Protein AF-A0A5Q0UG30-F1 (afdb_monomer_lite)

Sequence (67 aa):
MNYAYLLPATSLLEIIGILTLLTNKSIIGPIDIGFSIPYLVSANIQGFALLIAGSILTMYLLMQMQE

Radius of gyration: 13.72 Å; chains: 1; bounding box: 34×21×35 Å

Secondary structure (DSSP, 8-state):
--GGGTHHHHHHHHHHHHHHHHHSS-TT----SS-----SS-HHHHHHHHHHHHHHHHHHHHHHTT-

Foldseek 3Di:
DLLVVCLVVLVVLLVLLVQLQACDCHPVGHDPPPDHDDDPPHSHVSSVVSNVSSVVSNVVSVVVNVD

pLDDT: mean 87.97, std 7.33, range [61.38, 95.5]

Structure (mmCIF, N/CA/C/O backbone):
data_AF-A0A5Q0UG30-F1
#
_entry.id   AF-A0A5Q0UG30-F1
#
loop_
_atom_site.group_PDB
_atom_site.id
_atom_site.type_symbol
_atom_site.label_atom_id
_atom_site.label_alt_id
_atom_site.label_comp_id
_atom_site.label_asym_id
_atom_site.label_entity_id
_atom_site.label_seq_id
_atom_site.pdbx_PDB_ins_code
_atom_site.Cartn_x
_atom_site.Cartn_y
_atom_site.Cartn_z
_atom_site.occupancy
_atom_site.B_iso_or_equiv
_atom_site.auth_seq_id
_atom_site.auth_comp_id
_atom_site.auth_asym_id
_atom_site.auth_atom_id
_atom_site.pdbx_PDB_model_num
ATOM 1 N N . MET A 1 1 ? -21.360 5.404 14.414 1.00 61.75 1 MET A N 1
ATOM 2 C CA . MET A 1 1 ? -21.072 4.319 13.446 1.00 61.75 1 MET A CA 1
ATOM 3 C C . MET A 1 1 ? -20.040 3.405 14.079 1.00 61.75 1 MET A C 1
ATOM 5 O O . MET A 1 1 ? -19.190 3.919 14.787 1.00 61.75 1 MET A O 1
ATOM 9 N N . ASN A 1 2 ? -20.106 2.087 13.882 1.00 77.00 2 ASN A N 1
ATOM 10 C CA . ASN A 1 2 ? -19.058 1.206 14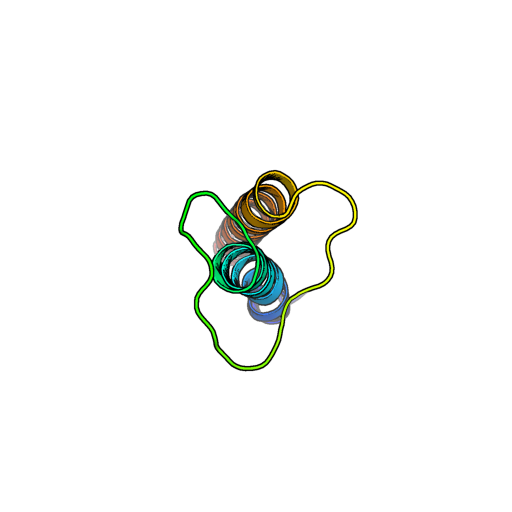.401 1.00 77.00 2 ASN A CA 1
ATOM 11 C C . ASN A 1 2 ? -17.826 1.296 13.481 1.00 77.00 2 ASN A C 1
ATOM 13 O O . ASN A 1 2 ? -17.818 0.715 12.394 1.00 77.00 2 ASN A O 1
ATOM 17 N N . TYR A 1 3 ? -16.817 2.059 13.907 1.00 77.44 3 TYR A N 1
ATOM 18 C CA . TYR A 1 3 ? -15.578 2.296 13.159 1.00 77.44 3 TYR A CA 1
ATOM 19 C C . TYR A 1 3 ? -14.741 1.024 12.955 1.00 77.44 3 TYR A C 1
ATOM 21 O O . TYR A 1 3 ? -13.921 0.980 12.038 1.00 77.44 3 TYR A O 1
ATOM 29 N N . ALA A 1 4 ? -15.015 -0.049 13.710 1.00 78.00 4 ALA A N 1
ATOM 30 C CA . ALA A 1 4 ? -14.352 -1.341 13.541 1.00 78.00 4 ALA A CA 1
ATOM 31 C C . ALA A 1 4 ? -14.549 -1.939 12.137 1.00 78.00 4 ALA A C 1
ATOM 33 O O . ALA A 1 4 ? -13.679 -2.652 11.646 1.00 78.00 4 ALA A O 1
ATOM 34 N N . TYR A 1 5 ? -15.658 -1.625 11.457 1.00 82.19 5 TYR A N 1
ATOM 35 C CA . TYR A 1 5 ? -15.901 -2.097 10.090 1.00 82.19 5 TYR A CA 1
ATOM 36 C C . TYR A 1 5 ? -15.090 -1.346 9.026 1.00 82.19 5 TYR A C 1
ATOM 38 O O . TYR A 1 5 ? -14.992 -1.821 7.897 1.00 82.19 5 TYR A O 1
ATOM 46 N N . LEU A 1 6 ? -14.509 -0.188 9.361 1.00 82.12 6 LEU A N 1
ATOM 47 C CA . LEU A 1 6 ? -13.705 0.608 8.431 1.00 82.12 6 LEU A CA 1
ATOM 48 C C . LEU A 1 6 ? -12.221 0.218 8.456 1.00 82.12 6 LEU A C 1
ATOM 50 O O . LEU A 1 6 ? -11.547 0.392 7.447 1.00 82.12 6 LEU A O 1
ATOM 54 N N . LEU A 1 7 ? -11.732 -0.379 9.550 1.00 83.31 7 LEU A N 1
ATOM 55 C CA . LEU A 1 7 ? -10.350 -0.866 9.692 1.00 83.31 7 LEU A CA 1
ATOM 56 C C . LEU A 1 7 ? -9.893 -1.794 8.545 1.00 83.31 7 LEU A C 1
ATOM 58 O O . LEU A 1 7 ? -8.805 -1.592 8.009 1.00 83.31 7 LEU A O 1
ATOM 62 N N . PRO A 1 8 ? -10.694 -2.787 8.103 1.00 83.25 8 PRO A N 1
ATOM 63 C CA . PRO A 1 8 ? -10.319 -3.613 6.957 1.00 83.25 8 PRO A CA 1
ATOM 64 C C . PRO A 1 8 ? -10.222 -2.822 5.648 1.00 83.25 8 PRO A C 1
ATOM 66 O O . PRO A 1 8 ? -9.448 -3.177 4.769 1.00 83.25 8 PRO A O 1
ATOM 69 N N . ALA A 1 9 ? -11.000 -1.750 5.490 1.00 82.06 9 ALA A N 1
ATOM 70 C CA . ALA A 1 9 ? -10.948 -0.933 4.282 1.00 82.06 9 ALA A CA 1
ATOM 71 C C . ALA A 1 9 ? -9.681 -0.063 4.237 1.00 82.06 9 ALA A C 1
ATOM 73 O O . ALA A 1 9 ? -9.134 0.165 3.160 1.00 82.06 9 ALA A O 1
ATOM 74 N N . THR A 1 10 ? -9.182 0.394 5.389 1.00 85.06 10 THR A N 1
ATOM 75 C CA . THR A 1 10 ? -7.946 1.188 5.459 1.00 85.06 10 THR A CA 1
ATOM 76 C C . THR A 1 10 ? -6.706 0.337 5.250 1.00 85.06 10 THR A C 1
ATOM 78 O O . THR A 1 10 ? -5.788 0.765 4.552 1.00 85.06 10 THR A O 1
ATOM 81 N N . SER A 1 11 ? -6.707 -0.901 5.751 1.00 86.44 11 SER A N 1
ATOM 82 C CA . SER A 1 11 ? -5.617 -1.849 5.505 1.00 86.44 11 SER A CA 1
ATOM 83 C C . SER A 1 11 ? -5.508 -2.254 4.032 1.00 86.44 11 SER A C 1
ATOM 85 O O . SER A 1 11 ? -4.405 -2.498 3.546 1.00 86.44 11 SER A O 1
ATOM 87 N N . LEU A 1 12 ? -6.612 -2.243 3.271 1.00 91.00 12 LEU A N 1
ATOM 88 C CA . LEU A 1 12 ? -6.556 -2.453 1.819 1.00 91.00 12 LEU A CA 1
ATOM 89 C C . LEU A 1 12 ? -5.729 -1.377 1.106 1.00 91.00 12 LEU A C 1
ATOM 91 O O . LEU A 1 12 ? -5.013 -1.708 0.164 1.00 91.00 12 LEU A O 1
ATOM 95 N N . LEU A 1 13 ? -5.771 -0.116 1.552 1.00 93.12 13 LEU A N 1
ATOM 96 C CA . LEU A 1 13 ? -4.930 0.940 0.974 1.00 93.12 13 LEU A CA 1
ATOM 97 C C . LE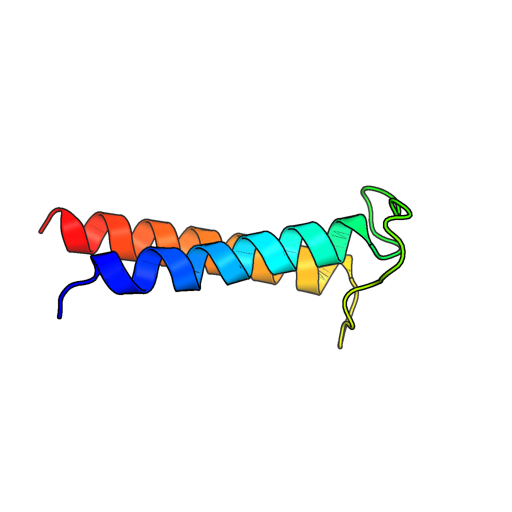U A 1 13 ? -3.445 0.637 1.185 1.00 93.12 13 LEU A C 1
ATOM 99 O O . LEU A 1 13 ? -2.659 0.732 0.244 1.00 93.12 13 LEU A O 1
ATOM 103 N N . GLU A 1 14 ? -3.073 0.201 2.388 1.00 92.25 14 GLU A N 1
ATOM 104 C CA . GLU A 1 14 ? -1.696 -0.185 2.698 1.00 92.25 14 GLU A CA 1
ATOM 105 C C . GLU A 1 14 ? -1.252 -1.382 1.851 1.00 92.25 14 GLU A C 1
ATOM 107 O O . GLU A 1 14 ? -0.191 -1.339 1.229 1.00 92.25 14 GLU A O 1
ATOM 112 N N . ILE A 1 15 ? -2.091 -2.419 1.750 1.00 93.44 15 ILE A N 1
ATOM 113 C CA . ILE A 1 15 ? -1.812 -3.617 0.948 1.00 93.44 15 ILE A CA 1
ATOM 114 C C . ILE A 1 15 ? -1.616 -3.250 -0.526 1.00 93.44 15 ILE A C 1
ATOM 116 O O . ILE A 1 15 ? -0.646 -3.690 -1.142 1.00 93.44 15 ILE A O 1
ATOM 120 N N . ILE A 1 16 ? -2.493 -2.420 -1.097 1.00 93.12 16 ILE A N 1
ATOM 121 C CA . ILE A 1 16 ? -2.356 -1.964 -2.487 1.00 93.12 16 ILE A CA 1
ATOM 122 C C . ILE A 1 16 ? -1.075 -1.139 -2.646 1.00 93.12 16 ILE A C 1
ATOM 124 O O . ILE A 1 16 ? -0.382 -1.287 -3.653 1.00 93.12 16 ILE A O 1
ATOM 128 N N . GLY A 1 17 ? -0.718 -0.312 -1.661 1.00 93.50 17 GLY A N 1
ATOM 129 C CA . GLY A 1 17 ? 0.540 0.431 -1.654 1.00 93.50 17 GLY A CA 1
ATOM 130 C C . GLY A 1 17 ? 1.762 -0.487 -1.715 1.00 93.50 17 GLY A C 1
ATOM 131 O O . GLY A 1 17 ? 2.597 -0.337 -2.609 1.00 93.50 17 GLY A O 1
ATOM 132 N N . ILE A 1 18 ? 1.819 -1.498 -0.841 1.00 92.75 18 ILE A N 1
ATOM 133 C CA . ILE A 1 18 ? 2.887 -2.511 -0.818 1.00 92.75 18 ILE A CA 1
ATOM 134 C C . ILE A 1 18 ? 2.948 -3.249 -2.150 1.00 92.75 18 ILE A C 1
ATOM 136 O O . ILE A 1 18 ? 4.005 -3.310 -2.770 1.00 92.75 18 ILE A O 1
ATOM 140 N N . LEU A 1 19 ? 1.820 -3.773 -2.627 1.00 93.12 19 LEU A N 1
ATOM 141 C CA . LEU A 1 19 ? 1.768 -4.506 -3.889 1.00 93.12 19 LEU A CA 1
ATOM 142 C C . LEU A 1 19 ? 2.163 -3.619 -5.076 1.00 93.12 19 LEU A C 1
ATOM 144 O O . LEU A 1 19 ? 2.846 -4.087 -5.981 1.00 93.12 19 LEU A O 1
ATOM 148 N N . THR A 1 20 ? 1.817 -2.331 -5.071 1.00 94.06 20 THR A N 1
ATOM 149 C CA . THR A 1 20 ? 2.256 -1.386 -6.111 1.00 94.06 20 THR A CA 1
ATOM 150 C C . THR A 1 20 ? 3.773 -1.251 -6.122 1.00 94.06 20 THR A C 1
ATOM 152 O O . THR A 1 20 ? 4.368 -1.267 -7.198 1.00 94.06 20 THR A O 1
ATOM 155 N N . LEU A 1 21 ? 4.406 -1.155 -4.950 1.00 93.12 21 LEU A N 1
ATOM 156 C CA . LEU A 1 21 ? 5.861 -1.083 -4.855 1.00 93.12 21 LEU A CA 1
ATOM 157 C C . LEU A 1 21 ? 6.516 -2.416 -5.237 1.00 93.12 21 LEU A C 1
ATOM 159 O O . LEU A 1 21 ? 7.485 -2.413 -5.986 1.00 93.12 21 LEU A O 1
ATOM 163 N N . LE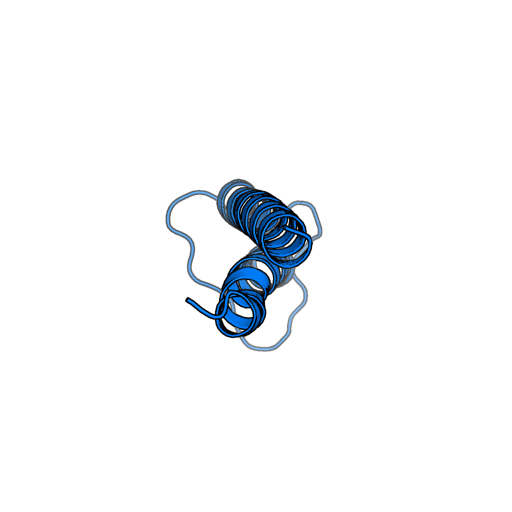U A 1 22 ? 5.993 -3.550 -4.775 1.00 92.94 22 LEU A N 1
ATOM 164 C CA . LEU A 1 22 ? 6.601 -4.855 -5.031 1.00 92.94 22 LEU A CA 1
ATOM 165 C C . LEU A 1 22 ? 6.438 -5.313 -6.475 1.00 92.94 22 LEU A C 1
ATOM 167 O O . LEU A 1 22 ? 7.331 -5.950 -7.000 1.00 92.94 22 LEU A O 1
ATOM 171 N N . THR A 1 23 ? 5.321 -5.026 -7.134 1.00 91.75 23 THR A N 1
ATOM 172 C CA . THR A 1 23 ? 5.042 -5.613 -8.458 1.00 91.75 23 THR A CA 1
ATOM 173 C C . THR A 1 23 ? 5.505 -4.769 -9.637 1.00 91.75 23 THR A C 1
ATOM 175 O O . THR A 1 23 ? 5.497 -5.222 -10.779 1.00 91.75 23 THR A O 1
ATOM 178 N N . ASN A 1 24 ? 5.915 -3.529 -9.382 1.00 90.81 24 ASN A N 1
ATOM 179 C CA . ASN A 1 24 ? 6.375 -2.606 -10.410 1.00 90.81 24 ASN A CA 1
ATOM 180 C C . ASN A 1 24 ? 7.868 -2.310 -10.246 1.00 90.81 24 ASN A C 1
ATOM 182 O O . ASN A 1 24 ? 8.478 -2.610 -9.222 1.00 90.81 24 ASN A O 1
ATOM 186 N N . LYS A 1 25 ? 8.471 -1.661 -11.249 1.00 81.12 25 LYS A N 1
ATOM 187 C CA . LYS A 1 25 ? 9.845 -1.141 -11.154 1.00 81.12 25 LYS A CA 1
ATOM 188 C C . LYS A 1 25 ? 9.908 0.014 -10.145 1.00 81.12 25 LYS A C 1
ATOM 190 O O . LYS A 1 25 ? 9.817 1.183 -10.516 1.00 81.12 25 LYS A O 1
ATOM 195 N N . SER A 1 26 ? 10.024 -0.332 -8.870 1.00 77.69 26 SER A N 1
ATOM 196 C CA . SER A 1 26 ? 10.117 0.584 -7.735 1.00 77.69 26 SER A CA 1
ATOM 197 C C . SER A 1 26 ? 11.524 0.555 -7.117 1.00 77.69 26 SER A C 1
ATOM 199 O O . SER A 1 26 ? 12.389 -0.210 -7.546 1.00 77.69 26 SER A O 1
ATOM 201 N N . ILE A 1 27 ? 11.754 1.382 -6.092 1.00 78.56 27 ILE A N 1
ATOM 202 C CA . ILE A 1 27 ? 13.012 1.421 -5.321 1.00 78.56 27 ILE A CA 1
ATOM 203 C C . ILE A 1 27 ? 13.335 0.072 -4.667 1.00 78.56 27 ILE A C 1
ATOM 205 O O . ILE A 1 27 ? 14.504 -0.283 -4.558 1.00 78.56 27 ILE A O 1
ATOM 209 N N . ILE A 1 28 ? 12.317 -0.685 -4.253 1.00 76.94 28 ILE A N 1
ATOM 210 C CA . ILE A 1 28 ? 12.496 -2.005 -3.629 1.00 76.94 28 ILE A CA 1
ATOM 211 C C . ILE A 1 28 ? 12.680 -3.135 -4.652 1.00 76.94 28 ILE A C 1
ATOM 213 O O . ILE A 1 28 ? 12.932 -4.270 -4.261 1.00 76.94 28 ILE A O 1
ATOM 217 N N . GLY A 1 29 ? 12.645 -2.811 -5.948 1.00 75.19 29 GLY A N 1
ATOM 218 C CA . GLY A 1 29 ? 12.779 -3.768 -7.040 1.00 75.19 29 GLY A CA 1
ATOM 219 C C . GLY A 1 29 ? 11.500 -4.588 -7.262 1.00 75.19 29 GLY A C 1
ATOM 220 O O . GLY A 1 29 ? 10.753 -4.842 -6.317 1.00 75.19 29 GLY A O 1
ATOM 221 N N . PRO A 1 30 ? 11.214 -4.990 -8.513 1.00 82.19 30 PRO A N 1
ATOM 222 C CA . PRO A 1 30 ? 10.046 -5.805 -8.797 1.00 82.19 30 PRO A CA 1
ATOM 223 C C . PRO A 1 30 ? 10.249 -7.246 -8.304 1.00 82.19 30 PRO A C 1
ATOM 225 O O . PRO A 1 30 ? 11.256 -7.883 -8.613 1.00 82.19 30 PRO A O 1
ATOM 228 N N . ILE A 1 31 ? 9.259 -7.771 -7.592 1.00 86.38 31 ILE A N 1
ATOM 229 C CA . ILE A 1 31 ? 9.055 -9.190 -7.328 1.00 86.38 31 ILE A CA 1
ATOM 230 C C . ILE A 1 31 ? 8.072 -9.704 -8.373 1.00 86.38 31 ILE A C 1
ATOM 232 O O . ILE A 1 31 ? 6.955 -9.197 -8.499 1.00 86.38 31 ILE A O 1
ATOM 236 N N . ASP A 1 32 ? 8.485 -10.728 -9.112 1.00 82.69 32 ASP A N 1
ATOM 237 C CA . ASP A 1 32 ? 7.610 -11.389 -10.070 1.00 82.69 32 ASP A CA 1
ATOM 238 C C . ASP A 1 32 ? 6.621 -12.306 -9.338 1.00 82.69 32 ASP A C 1
ATOM 240 O O . ASP A 1 32 ? 6.960 -13.409 -8.909 1.00 82.69 32 ASP A O 1
ATOM 244 N N . ILE A 1 33 ? 5.39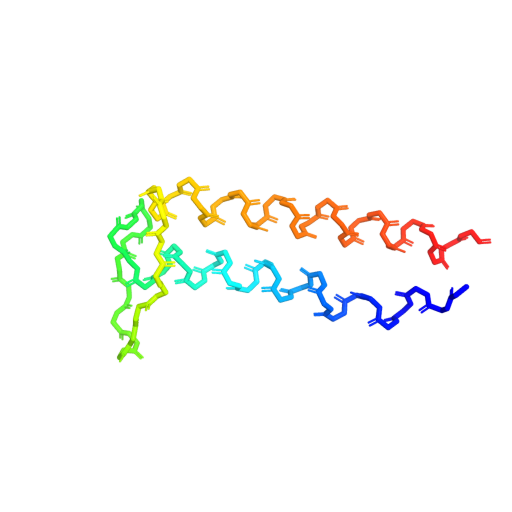9 -11.807 -9.153 1.00 83.50 33 ILE A N 1
ATOM 245 C CA . ILE A 1 33 ? 4.270 -12.549 -8.574 1.00 83.50 33 ILE A CA 1
ATOM 246 C C . ILE A 1 33 ? 3.171 -12.832 -9.610 1.00 83.50 33 ILE A C 1
ATOM 248 O O . ILE A 1 33 ? 2.046 -13.171 -9.247 1.00 83.50 33 ILE A O 1
ATOM 252 N N . GLY A 1 34 ? 3.478 -12.675 -10.905 1.00 87.19 34 GLY A N 1
ATOM 253 C CA . GLY A 1 34 ? 2.552 -12.950 -12.008 1.00 87.19 34 GLY A CA 1
ATOM 254 C C . GLY A 1 34 ? 1.531 -11.848 -12.319 1.00 87.19 34 GLY A C 1
ATOM 255 O O . GLY A 1 34 ? 0.686 -12.042 -13.191 1.00 87.19 34 GLY A O 1
ATOM 256 N N . PHE A 1 35 ? 1.587 -10.692 -11.648 1.00 89.62 35 PHE A N 1
ATOM 257 C CA . PHE A 1 35 ? 0.792 -9.507 -11.993 1.00 89.62 35 PHE A CA 1
ATOM 258 C C . PHE A 1 35 ? 1.459 -8.213 -11.510 1.00 89.62 35 PHE A C 1
ATOM 260 O O . PHE A 1 35 ? 2.335 -8.245 -10.648 1.00 89.62 35 PHE A O 1
ATOM 267 N N . SER A 1 36 ? 1.001 -7.072 -12.035 1.00 90.50 36 SER A N 1
ATOM 268 C CA . SER A 1 36 ? 1.411 -5.729 -11.608 1.00 90.50 36 SER A CA 1
ATOM 269 C C . SER A 1 36 ? 0.216 -4.829 -11.331 1.00 90.50 36 SER A C 1
ATOM 271 O O . SER A 1 36 ? -0.760 -4.859 -12.082 1.00 90.50 36 SER A O 1
ATOM 273 N N . ILE A 1 37 ? 0.298 -3.993 -10.291 1.00 91.69 37 ILE A N 1
ATOM 274 C CA . ILE A 1 37 ? -0.750 -3.002 -10.015 1.00 91.69 37 ILE A CA 1
ATOM 275 C C . ILE A 1 37 ? -0.592 -1.793 -10.950 1.00 91.69 37 ILE A C 1
ATOM 277 O O . ILE A 1 37 ? 0.478 -1.177 -10.944 1.00 91.69 37 ILE A O 1
ATOM 281 N N . PRO A 1 38 ? -1.638 -1.411 -11.712 1.00 91.44 38 PRO A N 1
ATOM 282 C CA . PRO A 1 38 ? -1.616 -0.208 -12.534 1.00 91.44 38 PRO A CA 1
ATOM 283 C C . PRO A 1 38 ? -1.372 1.050 -11.697 1.00 91.44 38 PRO A C 1
ATOM 285 O O . PRO A 1 38 ? -1.967 1.235 -10.631 1.00 91.44 38 PRO A O 1
ATOM 288 N N . TYR A 1 39 ? -0.530 1.946 -12.203 1.00 91.75 39 TYR A N 1
ATOM 289 C CA . TYR A 1 39 ? -0.248 3.221 -11.558 1.00 91.75 39 TYR A CA 1
ATOM 290 C C . TYR A 1 39 ? -0.443 4.396 -12.517 1.00 91.75 39 TYR A C 1
ATOM 292 O O . TYR A 1 39 ? -0.158 4.295 -13.707 1.00 91.75 39 TYR A O 1
ATOM 300 N N . LEU A 1 40 ? -0.947 5.514 -11.988 1.00 92.44 40 LEU A N 1
ATOM 301 C CA . LEU A 1 40 ? -1.234 6.728 -12.770 1.00 92.44 40 LEU A CA 1
ATOM 302 C C . LEU A 1 40 ? -0.066 7.724 -12.783 1.00 92.44 40 LEU A C 1
ATOM 304 O O . LEU A 1 40 ? -0.007 8.598 -13.642 1.00 92.44 40 LEU A O 1
ATOM 308 N N . VAL A 1 41 ? 0.847 7.607 -11.817 1.00 91.25 41 VAL A N 1
ATOM 309 C CA . VAL A 1 41 ? 2.023 8.478 -11.667 1.00 91.25 41 VAL A CA 1
ATOM 310 C C . VAL A 1 41 ? 3.309 7.653 -11.757 1.00 91.25 41 VAL A C 1
ATOM 312 O O . VAL A 1 41 ? 3.571 7.047 -12.788 1.00 91.25 41 VAL A O 1
ATOM 315 N N . SER A 1 42 ? 4.116 7.582 -10.700 1.00 93.81 42 SER A N 1
ATOM 316 C CA . SER A 1 42 ? 5.170 6.576 -10.564 1.00 93.81 42 SER A CA 1
ATOM 317 C C . SER A 1 42 ? 4.777 5.540 -9.514 1.00 93.81 42 SER A C 1
ATOM 319 O O . SER A 1 42 ? 4.121 5.875 -8.525 1.00 93.81 42 SER A O 1
ATOM 321 N N . ALA A 1 43 ? 5.214 4.292 -9.701 1.00 93.31 43 ALA A N 1
ATOM 322 C CA . ALA A 1 43 ? 4.961 3.215 -8.745 1.00 93.31 43 ALA A CA 1
ATOM 323 C C . ALA A 1 43 ? 5.439 3.568 -7.326 1.00 93.31 43 ALA A C 1
ATOM 325 O O . ALA A 1 43 ? 4.740 3.281 -6.360 1.00 93.31 43 ALA A O 1
ATOM 326 N N . ASN A 1 44 ? 6.580 4.259 -7.206 1.00 94.00 44 ASN A N 1
ATOM 327 C CA . ASN A 1 44 ? 7.094 4.746 -5.924 1.00 94.00 44 ASN A CA 1
ATOM 328 C C . ASN A 1 44 ? 6.136 5.747 -5.272 1.00 94.00 44 ASN A C 1
ATOM 330 O O . ASN A 1 44 ? 5.733 5.551 -4.131 1.00 94.00 44 ASN A O 1
ATOM 334 N N . ILE A 1 45 ? 5.759 6.808 -5.994 1.00 94.88 45 ILE A N 1
ATOM 335 C CA . ILE A 1 45 ? 4.903 7.865 -5.440 1.00 94.88 45 ILE A CA 1
ATOM 336 C C . ILE A 1 45 ? 3.542 7.289 -5.055 1.00 94.88 45 ILE A C 1
ATOM 338 O O . ILE A 1 45 ? 3.082 7.522 -3.944 1.00 94.88 45 ILE A O 1
ATOM 342 N N . GLN A 1 46 ? 2.917 6.506 -5.937 1.00 95.06 46 GLN A N 1
ATOM 343 C CA . GLN A 1 46 ? 1.611 5.911 -5.664 1.00 95.06 46 GLN A CA 1
ATOM 344 C C . GLN A 1 46 ? 1.680 4.909 -4.508 1.00 95.06 46 GLN A C 1
ATOM 346 O O . GLN A 1 46 ? 0.856 4.965 -3.601 1.00 95.06 46 GLN A O 1
ATOM 351 N N . GLY A 1 47 ? 2.673 4.020 -4.518 1.00 94.31 47 GLY A N 1
ATOM 352 C CA . GLY A 1 47 ? 2.837 3.002 -3.490 1.00 94.31 47 GLY A CA 1
ATOM 353 C C . GLY A 1 47 ? 3.058 3.594 -2.099 1.00 94.31 47 GLY A C 1
ATOM 354 O O . GLY A 1 47 ? 2.356 3.232 -1.156 1.00 94.31 47 GLY A O 1
ATOM 355 N N . PHE A 1 48 ? 3.965 4.570 -1.975 1.00 95.06 48 PHE A N 1
ATOM 356 C CA . PHE A 1 48 ? 4.192 5.266 -0.707 1.00 95.06 48 PHE A CA 1
ATOM 357 C C . PHE A 1 48 ? 3.011 6.147 -0.292 1.00 95.06 48 PHE A C 1
ATOM 359 O O . PHE A 1 48 ? 2.681 6.180 0.890 1.00 95.06 48 PHE A O 1
ATOM 366 N N . ALA A 1 49 ? 2.340 6.826 -1.227 1.00 95.50 49 ALA A N 1
ATOM 367 C CA . ALA A 1 49 ? 1.161 7.628 -0.904 1.00 95.50 49 ALA A CA 1
ATOM 368 C C . ALA A 1 49 ? 0.023 6.766 -0.341 1.00 95.50 49 ALA A C 1
ATOM 370 O O . ALA A 1 49 ? -0.599 7.152 0.643 1.00 95.50 49 ALA A O 1
ATOM 371 N N . LEU A 1 50 ? -0.216 5.589 -0.926 1.00 95.38 50 LEU A N 1
ATOM 372 C CA . LEU A 1 50 ? -1.229 4.644 -0.454 1.00 95.38 50 LEU A CA 1
ATOM 373 C C . LEU A 1 50 ? -0.881 4.053 0.915 1.00 95.38 50 LEU A C 1
ATOM 375 O O . LEU A 1 50 ? -1.756 3.975 1.773 1.00 95.38 50 LEU A O 1
ATOM 379 N N . LEU A 1 51 ? 0.391 3.708 1.138 1.00 94.06 51 LEU A N 1
ATOM 380 C CA . LEU A 1 51 ? 0.895 3.289 2.447 1.00 94.06 51 LEU A CA 1
ATOM 381 C C . LEU A 1 51 ? 0.653 4.364 3.513 1.00 94.06 51 LEU A C 1
ATOM 383 O O . LEU A 1 51 ? 0.021 4.094 4.526 1.00 94.06 51 LEU A O 1
ATOM 387 N N . ILE A 1 52 ? 1.102 5.596 3.263 1.00 94.12 52 ILE A N 1
ATOM 388 C CA . ILE A 1 52 ? 0.965 6.706 4.215 1.00 94.12 52 ILE A CA 1
ATOM 389 C C . ILE A 1 52 ? -0.511 7.023 4.470 1.00 94.12 52 ILE A C 1
ATOM 391 O O . ILE A 1 52 ? -0.916 7.173 5.621 1.00 94.12 52 ILE A O 1
ATOM 395 N N . ALA A 1 53 ? -1.325 7.108 3.415 1.00 93.62 53 ALA A N 1
ATOM 396 C CA . ALA A 1 53 ? -2.751 7.386 3.541 1.00 93.62 53 ALA A CA 1
ATOM 397 C C . ALA A 1 53 ? -3.469 6.288 4.335 1.00 93.62 53 ALA A C 1
ATOM 399 O O . ALA A 1 53 ? -4.239 6.607 5.239 1.00 93.62 53 ALA A O 1
ATOM 400 N N . GLY A 1 54 ? -3.184 5.017 4.040 1.00 93.19 54 GLY A N 1
ATOM 401 C CA . GLY A 1 54 ? -3.715 3.873 4.774 1.00 93.19 54 GLY A CA 1
ATOM 402 C C . GLY A 1 54 ? -3.333 3.910 6.252 1.00 93.19 54 GLY A C 1
ATOM 403 O O . GLY A 1 54 ? -4.216 3.813 7.100 1.00 93.19 54 GLY A O 1
ATOM 404 N N . SER A 1 55 ? -2.063 4.174 6.570 1.00 91.00 55 SER A N 1
ATOM 405 C CA . SER A 1 55 ? -1.588 4.234 7.957 1.00 91.00 55 SER A CA 1
ATOM 406 C C . SER A 1 55 ? -2.172 5.404 8.744 1.00 91.00 55 SER A C 1
ATOM 408 O O . SER A 1 55 ? -2.565 5.222 9.896 1.00 91.00 55 SER A O 1
ATOM 410 N N . ILE A 1 56 ? -2.305 6.585 8.129 1.00 94.06 56 ILE A N 1
ATOM 411 C CA . ILE A 1 56 ? -2.975 7.735 8.756 1.00 94.06 56 ILE A CA 1
ATOM 412 C C . ILE A 1 56 ? -4.447 7.407 9.030 1.00 94.06 56 ILE A C 1
ATOM 414 O O . ILE A 1 56 ? -4.934 7.675 10.129 1.00 94.06 56 ILE A O 1
ATOM 418 N N . LEU A 1 57 ? -5.155 6.803 8.068 1.00 92.06 57 LEU A N 1
ATOM 419 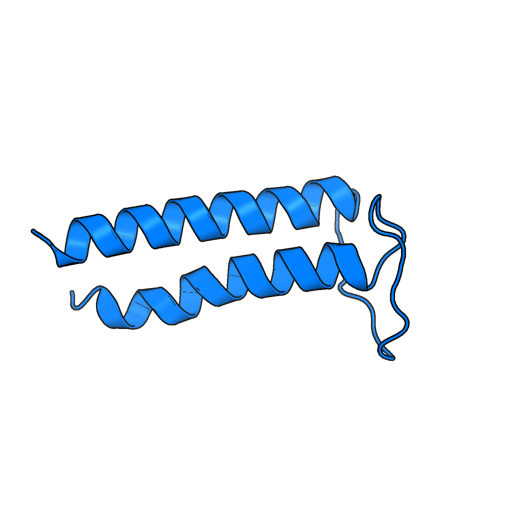C CA . LEU A 1 57 ? -6.568 6.460 8.241 1.00 92.06 57 LEU A CA 1
ATOM 420 C C . LEU A 1 57 ? -6.761 5.370 9.303 1.00 92.06 57 LEU A C 1
ATOM 422 O O . LEU A 1 57 ? -7.646 5.490 10.144 1.00 92.06 57 LEU A O 1
ATOM 426 N N . THR A 1 58 ? -5.913 4.339 9.302 1.00 91.31 58 THR A N 1
ATOM 427 C CA . THR A 1 58 ? -5.9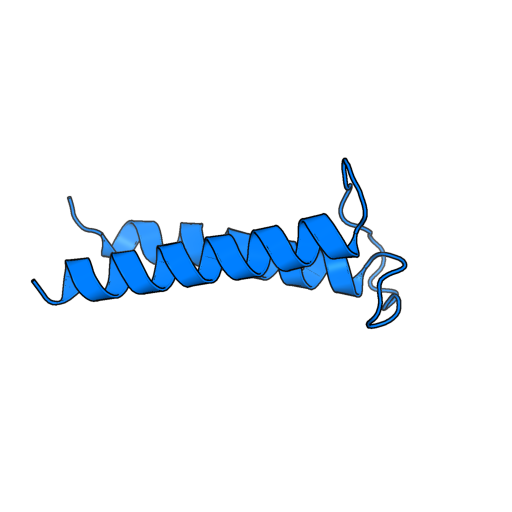07 3.282 10.320 1.00 91.31 58 THR A CA 1
ATOM 428 C C . THR A 1 58 ? -5.667 3.872 11.708 1.00 91.31 58 THR A C 1
ATOM 430 O O . THR A 1 58 ? -6.430 3.589 12.628 1.00 91.31 58 THR A O 1
ATOM 433 N N . MET A 1 59 ? -4.660 4.740 11.865 1.00 90.94 59 MET A N 1
ATOM 434 C CA . MET A 1 59 ? -4.376 5.410 13.137 1.00 90.94 59 MET A CA 1
ATOM 435 C C . MET A 1 59 ? -5.564 6.255 13.609 1.00 90.94 59 MET A C 1
ATOM 437 O O . MET A 1 59 ? -5.962 6.155 14.768 1.00 90.94 59 MET A O 1
ATOM 441 N N . TYR A 1 60 ? -6.166 7.037 12.711 1.00 90.94 60 TYR A N 1
ATOM 442 C CA . TYR A 1 60 ? -7.348 7.838 13.019 1.00 90.94 60 TYR A CA 1
ATOM 443 C C . TYR A 1 60 ? -8.524 6.975 13.500 1.00 90.94 60 TYR A C 1
ATOM 445 O O . TYR A 1 60 ? -9.136 7.281 14.522 1.00 90.94 60 TYR A O 1
ATOM 453 N N . LEU A 1 61 ? -8.814 5.867 12.811 1.00 90.62 61 LEU A N 1
ATOM 454 C CA . LEU A 1 61 ? -9.888 4.953 13.208 1.00 90.62 61 LEU A CA 1
ATOM 455 C C . LEU A 1 61 ? -9.618 4.293 14.561 1.00 90.62 61 LEU A C 1
ATOM 457 O O . LEU A 1 61 ? -10.540 4.170 15.362 1.00 90.62 61 LEU A O 1
ATOM 461 N N . LEU A 1 62 ? -8.372 3.900 14.834 1.00 89.88 62 LEU A N 1
ATOM 462 C CA . LEU A 1 62 ? -7.996 3.335 16.130 1.00 89.88 62 LEU A CA 1
ATOM 463 C C . LEU A 1 62 ? -8.212 4.338 17.268 1.00 89.88 62 LEU A C 1
ATOM 465 O O . LEU A 1 62 ? -8.733 3.951 18.309 1.00 89.88 62 LEU A O 1
ATOM 469 N N . MET A 1 63 ? -7.874 5.615 17.061 1.00 90.25 63 MET A N 1
ATOM 470 C CA . MET A 1 63 ? -8.150 6.670 18.043 1.00 90.25 63 MET A CA 1
ATOM 471 C C . MET A 1 63 ? -9.658 6.839 18.280 1.00 90.25 63 MET A C 1
ATOM 473 O O . MET A 1 63 ? -10.091 6.895 19.423 1.00 90.25 63 MET A O 1
ATOM 477 N N . GLN A 1 64 ? -10.469 6.830 17.217 1.00 87.19 64 GLN A N 1
ATOM 478 C CA . GLN A 1 64 ? -11.933 6.941 17.309 1.00 87.19 64 GLN A CA 1
ATOM 479 C C . GLN A 1 64 ? -12.627 5.719 17.930 1.00 87.19 64 GLN A C 1
ATOM 481 O O . GLN A 1 64 ? -13.793 5.799 18.298 1.00 87.19 64 GLN A O 1
ATOM 486 N N . MET A 1 65 ? -11.952 4.572 18.019 1.00 85.25 65 MET A N 1
ATOM 487 C CA . MET A 1 65 ? -12.467 3.388 18.718 1.00 85.25 65 MET A CA 1
ATOM 488 C C . MET A 1 65 ? -12.156 3.392 20.219 1.00 85.25 65 MET A C 1
ATOM 490 O O . MET A 1 65 ? -12.701 2.561 20.945 1.00 85.25 65 MET A O 1
ATOM 494 N N . GLN A 1 66 ? -11.240 4.256 20.663 1.00 79.25 66 GLN A N 1
ATOM 495 C CA . GLN A 1 66 ? -10.859 4.410 22.070 1.00 79.25 66 GLN A CA 1
ATOM 496 C C . GLN A 1 66 ? -11.651 5.515 22.787 1.00 79.25 66 GLN A C 1
ATOM 498 O O . GLN A 1 66 ? -11.629 5.553 24.017 1.00 79.25 66 GLN A O 1
ATOM 503 N N . GLU A 1 67 ? -12.327 6.387 22.031 1.00 61.38 67 GLU A N 1
ATOM 504 C CA . GLU A 1 67 ? -13.308 7.378 22.508 1.00 61.38 67 GLU A CA 1
ATOM 505 C C . GLU A 1 67 ? -14.707 6.759 22.657 1.00 61.38 67 GLU A C 1
ATOM 507 O O . GLU A 1 67 ? -15.381 7.084 23.662 1.00 61.38 67 GLU A O 1
#

Organism: NCBI:txid2565781